Protein AF-A0A5E4I569-F1 (afdb_monomer_lite)

Secondary structure (DSSP, 8-state):
--HHHHHHHHHHHS-HHHHHHHHHHHHHHTT--GGG-S-HHHHHHHHTT-SS---S-HHHHHHHHHHHHTS---HHHHHH-HHHHHHHHHHHHHHHHTT------HHHHHHHHHHHHHHHHHHS----------

Structure (mmCIF, N/CA/C/O backbone):
data_AF-A0A5E4I569-F1
#
_entry.id   AF-A0A5E4I569-F1
#
loop_
_atom_site.group_PDB
_atom_site.id
_atom_site.type_symbol
_atom_site.label_atom_id
_atom_site.label_alt_id
_atom_site.label_comp_id
_atom_site.label_asym_id
_atom_site.label_entity_id
_atom_site.label_seq_id
_atom_site.pdbx_PDB_ins_code
_atom_site.Cartn_x
_atom_site.Cartn_y
_atom_site.Cartn_z
_atom_site.occupancy
_atom_site.B_iso_or_equiv
_atom_site.auth_seq_id
_atom_site.auth_comp_id
_atom_site.auth_asym_id
_atom_site.auth_atom_id
_atom_site.pdbx_PDB_model_num
ATOM 1 N N . MET A 1 1 ? -16.786 -6.502 5.997 1.00 70.75 1 MET A N 1
ATOM 2 C CA . MET A 1 1 ? -16.468 -6.834 7.411 1.00 70.75 1 MET A CA 1
ATOM 3 C C . MET A 1 1 ? -16.941 -5.701 8.316 1.00 70.75 1 MET A C 1
ATOM 5 O O . MET A 1 1 ? -16.837 -4.553 7.898 1.00 70.75 1 MET A O 1
ATOM 9 N N . LYS A 1 2 ? -17.491 -5.982 9.506 1.00 82.56 2 LYS A N 1
ATOM 10 C CA . LYS A 1 2 ? -17.906 -4.921 10.454 1.00 82.56 2 LYS A CA 1
ATOM 11 C C . LYS A 1 2 ? -16.714 -4.467 11.310 1.00 82.56 2 LYS A C 1
ATOM 13 O O . LYS A 1 2 ? -15.825 -5.258 11.591 1.00 82.56 2 LYS A O 1
ATOM 18 N N . GLU A 1 3 ? -16.703 -3.217 11.764 1.00 82.56 3 GLU A N 1
ATOM 19 C CA . GLU A 1 3 ? -15.576 -2.632 12.519 1.00 82.56 3 GLU A CA 1
ATOM 20 C C . GLU A 1 3 ? -15.229 -3.389 13.808 1.00 82.56 3 GLU A C 1
ATOM 22 O O . GLU A 1 3 ? -14.059 -3.644 14.072 1.00 82.56 3 GLU A O 1
ATOM 27 N N . LYS A 1 4 ? -16.236 -3.829 14.571 1.00 84.69 4 LYS A N 1
ATOM 28 C CA . LYS A 1 4 ? -16.017 -4.639 15.779 1.00 84.69 4 LYS A CA 1
ATOM 29 C C . LYS A 1 4 ? -15.322 -5.969 15.468 1.00 84.69 4 LYS A C 1
ATOM 31 O O . LYS A 1 4 ? -14.383 -6.353 16.149 1.00 84.69 4 LYS A O 1
ATOM 36 N N . GLU A 1 5 ? -15.761 -6.645 14.409 1.00 86.62 5 GLU A N 1
ATOM 37 C CA . GLU A 1 5 ? -15.156 -7.899 13.943 1.00 86.62 5 GLU A CA 1
ATOM 38 C C . GLU A 1 5 ? -13.710 -7.677 13.479 1.00 86.62 5 GLU A C 1
ATOM 40 O O . GLU A 1 5 ? -12.838 -8.511 13.720 1.00 86.62 5 GLU A O 1
ATOM 45 N N . TYR A 1 6 ? -13.446 -6.527 12.856 1.00 87.88 6 TYR A N 1
ATOM 46 C CA . TYR A 1 6 ? -12.103 -6.131 12.465 1.00 87.88 6 TYR A CA 1
ATOM 47 C C . TYR A 1 6 ? -11.190 -5.908 13.671 1.00 87.88 6 TYR A C 1
ATOM 49 O O . TYR A 1 6 ? -10.098 -6.471 13.720 1.00 87.88 6 TYR A O 1
ATOM 57 N N . HIS A 1 7 ? -11.655 -5.137 14.653 1.00 84.44 7 HIS A N 1
ATOM 58 C CA . HIS A 1 7 ? -10.928 -4.904 15.894 1.00 84.44 7 HIS A CA 1
ATOM 59 C C . HIS A 1 7 ? -10.611 -6.230 16.598 1.00 84.44 7 HIS A C 1
ATOM 61 O O . HIS A 1 7 ? -9.449 -6.516 16.868 1.00 84.44 7 HIS A O 1
ATOM 67 N N . ASP A 1 8 ? -11.612 -7.098 16.779 1.00 86.81 8 ASP A N 1
ATOM 68 C CA . ASP A 1 8 ? -11.431 -8.408 17.413 1.00 86.81 8 ASP A CA 1
ATOM 69 C C . ASP A 1 8 ? -10.420 -9.285 16.659 1.00 86.81 8 ASP A C 1
ATOM 71 O O . ASP A 1 8 ? -9.623 -9.998 17.275 1.00 86.81 8 ASP A O 1
ATOM 75 N N . LYS A 1 9 ? -10.425 -9.233 15.321 1.00 87.38 9 LYS A N 1
ATOM 76 C CA . LYS A 1 9 ? -9.430 -9.922 14.492 1.00 87.38 9 LYS A CA 1
ATOM 77 C C . LYS A 1 9 ? -8.031 -9.359 14.734 1.00 87.38 9 LYS A C 1
ATOM 79 O O . LYS A 1 9 ? -7.103 -10.135 14.949 1.00 87.38 9 LYS A O 1
ATOM 84 N N . MET A 1 10 ? -7.868 -8.040 14.713 1.00 86.00 10 MET A N 1
ATOM 85 C CA . MET A 1 10 ? -6.561 -7.402 14.865 1.00 86.00 10 MET A CA 1
ATOM 86 C C . MET A 1 10 ? -5.989 -7.558 16.275 1.00 86.00 10 MET A C 1
ATOM 88 O O . MET A 1 10 ? -4.807 -7.864 16.406 1.00 86.00 10 MET A O 1
ATOM 92 N N . SER A 1 11 ? -6.809 -7.469 17.324 1.00 84.56 11 SER A N 1
ATOM 93 C CA . SER A 1 11 ? -6.374 -7.698 18.709 1.00 84.56 11 SER A CA 1
ATOM 94 C C . SER A 1 11 ? -5.850 -9.117 18.954 1.00 84.56 11 SER A C 1
ATOM 96 O O . SER A 1 11 ? -5.057 -9.322 19.867 1.00 84.56 11 SER A O 1
ATOM 98 N N . ARG A 1 12 ? -6.263 -10.108 18.149 1.00 87.44 12 ARG A N 1
ATOM 99 C CA . ARG A 1 12 ? -5.709 -11.476 18.206 1.00 87.44 12 ARG A CA 1
ATOM 100 C C . ARG A 1 12 ? -4.369 -11.611 17.487 1.00 87.44 12 ARG A C 1
ATOM 102 O O . ARG A 1 12 ? -3.599 -12.502 17.825 1.00 87.44 12 ARG A O 1
ATOM 109 N N . LEU A 1 13 ? -4.124 -10.779 16.477 1.00 85.56 13 LEU A N 1
ATOM 110 C CA . LEU A 1 13 ? -2.915 -10.829 15.651 1.00 85.56 13 LEU A CA 1
ATOM 111 C C . LEU A 1 13 ? -1.794 -9.943 16.202 1.00 85.56 13 LEU A C 1
ATOM 113 O O . LEU A 1 13 ? -0.624 -10.214 15.944 1.00 85.56 13 LEU A O 1
ATOM 117 N N . LEU A 1 14 ? -2.143 -8.885 16.935 1.00 84.62 14 LEU A N 1
ATOM 118 C CA . LEU A 1 14 ? -1.197 -7.881 17.402 1.00 84.62 14 LEU A CA 1
ATOM 119 C C . LEU A 1 14 ? -0.864 -8.029 18.896 1.00 84.62 14 LEU A C 1
ATOM 121 O O . LEU A 1 14 ? -1.774 -8.167 19.722 1.00 84.62 14 LEU A O 1
ATOM 125 N N . PRO A 1 15 ? 0.423 -7.899 19.269 1.00 85.88 15 PRO A N 1
ATOM 126 C CA . PRO A 1 15 ? 0.841 -7.648 20.647 1.00 85.88 15 PRO A CA 1
ATOM 127 C C . PRO A 1 15 ? 0.127 -6.434 21.262 1.00 85.88 15 PRO A C 1
ATOM 129 O O . PRO A 1 15 ? -0.244 -5.505 20.544 1.00 85.88 15 PRO A O 1
ATOM 132 N N . LYS A 1 16 ? -0.052 -6.416 22.592 1.00 84.00 16 LYS A N 1
ATOM 133 C CA . LYS A 1 16 ? -0.811 -5.362 23.301 1.00 84.00 16 LYS A CA 1
ATOM 134 C C . LYS A 1 16 ? -0.295 -3.944 23.023 1.00 84.00 16 LYS A C 1
ATOM 136 O O . LYS A 1 16 ? -1.098 -3.057 22.769 1.00 84.00 16 LYS A O 1
ATOM 141 N N . ASP A 1 17 ? 1.020 -3.750 22.999 1.00 81.69 17 ASP A N 1
ATOM 142 C CA . ASP A 1 17 ? 1.677 -2.470 22.691 1.00 81.69 17 ASP A CA 1
ATOM 143 C C . ASP A 1 17 ? 1.350 -1.960 21.275 1.00 81.69 17 ASP A C 1
ATOM 145 O O . ASP A 1 17 ? 1.272 -0.758 21.029 1.00 81.69 17 ASP A O 1
ATOM 149 N N . ARG A 1 18 ? 1.082 -2.873 20.335 1.00 85.62 18 ARG A N 1
ATOM 150 C CA . ARG A 1 18 ? 0.676 -2.536 18.964 1.00 85.62 18 ARG A CA 1
ATOM 151 C C . ARG A 1 18 ? -0.828 -2.315 18.817 1.00 85.62 18 ARG A C 1
ATOM 153 O O . ARG A 1 18 ? -1.236 -1.672 17.852 1.00 85.62 18 ARG A O 1
ATOM 160 N N . GLN A 1 19 ? -1.644 -2.795 19.757 1.00 87.88 19 GLN A N 1
ATOM 161 C CA . GLN A 1 19 ? -3.094 -2.566 19.750 1.00 87.88 19 GLN A CA 1
ATOM 162 C C . GLN A 1 19 ? -3.428 -1.095 20.015 1.00 87.88 19 GLN A C 1
ATOM 164 O O . GLN A 1 19 ? -4.271 -0.537 19.321 1.00 87.88 19 GLN A O 1
ATOM 169 N N . GLU A 1 20 ? -2.726 -0.442 20.944 1.00 89.19 20 GLU A N 1
ATOM 170 C CA . GLU A 1 20 ? -2.904 0.995 21.209 1.00 89.19 20 GLU A CA 1
ATOM 171 C C . GLU A 1 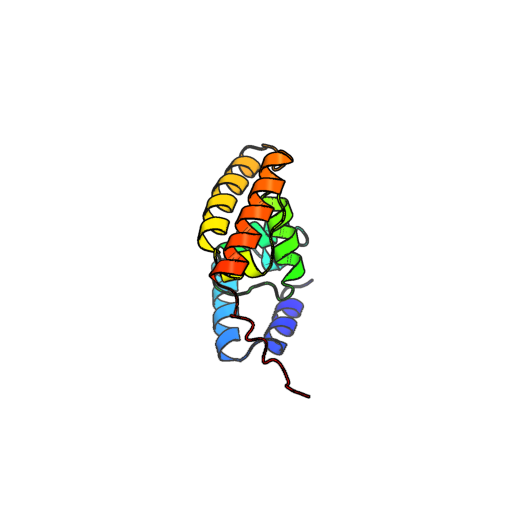20 ? -2.521 1.847 19.993 1.00 89.19 20 GLU A C 1
ATOM 173 O O . GLU A 1 20 ? -3.242 2.771 19.622 1.00 89.19 20 GLU A O 1
ATOM 178 N N . THR A 1 21 ? -1.428 1.484 19.309 1.00 91.06 21 THR A N 1
ATOM 179 C CA . THR A 1 21 ? -1.013 2.162 18.069 1.00 91.06 21 THR A CA 1
ATOM 180 C C . THR A 1 21 ? -2.068 1.999 16.968 1.00 91.06 21 THR A C 1
ATOM 182 O O . THR A 1 21 ? -2.398 2.965 16.285 1.00 91.06 21 THR A O 1
ATOM 185 N N . LEU A 1 22 ? -2.640 0.796 16.819 1.00 91.12 22 LEU A N 1
ATOM 186 C CA . LEU A 1 22 ? -3.725 0.536 15.869 1.00 91.12 22 LEU A CA 1
ATOM 187 C C . LEU A 1 22 ? -4.968 1.376 16.181 1.00 91.12 22 LEU A C 1
ATOM 189 O O . LEU A 1 22 ? -5.516 1.998 15.276 1.00 91.12 22 LEU A O 1
ATOM 193 N N . LEU A 1 23 ? -5.402 1.407 17.442 1.00 90.62 23 LEU A N 1
ATOM 194 C CA . LEU A 1 23 ? -6.562 2.191 17.866 1.00 90.62 23 LEU A CA 1
ATOM 195 C C . LEU A 1 23 ? -6.359 3.683 17.596 1.00 90.62 23 LEU A C 1
ATOM 197 O O . LEU A 1 23 ? -7.223 4.312 16.990 1.00 90.62 23 LEU A O 1
ATOM 201 N N . SER A 1 24 ? -5.188 4.223 17.940 1.00 92.50 24 SER A N 1
ATOM 202 C CA . SER A 1 24 ? -4.848 5.621 17.660 1.00 92.50 24 SER A CA 1
ATOM 203 C C . SER A 1 24 ? -4.858 5.929 16.157 1.00 92.50 24 SER A C 1
ATOM 205 O O . SER A 1 24 ? -5.379 6.961 15.729 1.00 92.50 24 SER A O 1
ATOM 207 N N . ALA A 1 25 ? -4.348 5.012 15.329 1.00 93.38 25 ALA A N 1
ATOM 208 C CA . ALA A 1 25 ? -4.414 5.150 13.880 1.00 93.38 25 ALA A CA 1
ATOM 209 C C . ALA A 1 25 ? -5.860 5.080 13.355 1.00 93.38 25 ALA A C 1
ATOM 211 O O . ALA A 1 25 ? -6.212 5.857 12.474 1.00 93.38 25 ALA A O 1
ATOM 212 N N . MET A 1 26 ? -6.724 4.218 13.904 1.00 92.81 26 MET A N 1
ATOM 213 C CA . MET A 1 26 ? -8.153 4.179 13.549 1.00 92.81 26 MET A CA 1
ATOM 214 C C . MET A 1 26 ? -8.854 5.498 13.904 1.00 92.81 26 MET A C 1
ATOM 216 O O . MET A 1 26 ? -9.554 6.066 13.067 1.00 92.81 26 MET A O 1
ATOM 220 N N . GLU A 1 27 ? -8.615 6.022 15.108 1.00 93.69 27 GLU A N 1
ATOM 221 C CA . GLU A 1 27 ? -9.183 7.291 15.578 1.00 93.69 27 GLU A CA 1
ATOM 222 C C . GLU A 1 27 ? -8.751 8.482 14.714 1.00 93.69 27 GLU A C 1
ATOM 224 O O . GLU A 1 27 ? -9.589 9.312 14.360 1.00 93.69 27 GLU A O 1
ATOM 229 N N . LYS A 1 28 ? -7.478 8.534 14.293 1.00 95.31 28 LYS A N 1
ATOM 230 C CA . LYS A 1 28 ? -6.933 9.578 13.401 1.00 95.31 28 LYS A CA 1
ATOM 231 C C . LYS A 1 28 ? -7.756 9.766 12.121 1.00 95.31 28 LYS A C 1
ATOM 233 O O . LYS A 1 28 ? -7.844 10.882 11.613 1.00 95.31 28 LYS A O 1
ATOM 238 N N . TYR A 1 29 ? -8.321 8.692 11.572 1.00 94.25 29 TYR A N 1
ATOM 239 C CA . TYR A 1 29 ? -9.104 8.740 10.334 1.00 94.25 29 TYR A CA 1
ATOM 240 C C . TYR A 1 29 ? -10.615 8.909 10.569 1.00 94.25 29 TYR A C 1
ATOM 242 O O . TYR A 1 29 ? -11.342 9.166 9.607 1.00 94.25 29 TYR A O 1
ATOM 250 N N . GLY A 1 30 ? -11.088 8.805 11.816 1.00 92.25 30 GLY A N 1
ATOM 251 C CA . GLY A 1 30 ? -12.486 9.009 12.197 1.00 92.25 30 GLY A CA 1
ATOM 252 C C . GLY A 1 30 ? -13.460 8.173 11.361 1.00 92.25 30 GLY A C 1
ATOM 253 O O . GLY A 1 30 ? -13.395 6.944 11.330 1.00 92.25 30 GLY A O 1
ATOM 254 N N . ASP A 1 31 ? -14.357 8.850 10.643 1.00 93.50 31 ASP A N 1
ATOM 255 C CA . ASP A 1 31 ? -15.364 8.201 9.795 1.00 93.50 31 ASP A CA 1
ATOM 256 C C . ASP A 1 31 ? -14.782 7.560 8.523 1.00 93.50 31 ASP A C 1
ATOM 258 O O . ASP A 1 31 ? -15.428 6.714 7.896 1.00 93.50 31 ASP A O 1
ATOM 262 N N . ASN A 1 32 ? -13.554 7.916 8.133 1.00 94.62 32 ASN A N 1
ATOM 263 C CA . ASN A 1 32 ? -12.892 7.338 6.971 1.00 94.62 32 ASN A CA 1
ATOM 264 C C . ASN A 1 32 ? -12.269 5.974 7.302 1.00 94.62 32 ASN A C 1
ATOM 266 O O . ASN A 1 32 ? -11.062 5.835 7.498 1.00 94.62 32 ASN A O 1
ATOM 270 N N . LYS A 1 33 ? -13.107 4.938 7.298 1.00 94.50 33 LYS A N 1
ATOM 271 C CA . LYS A 1 33 ? -12.730 3.551 7.613 1.00 94.50 33 LYS A CA 1
ATOM 272 C C . LYS A 1 33 ? -12.132 2.815 6.414 1.00 94.50 33 LYS A C 1
ATOM 274 O O . LYS A 1 33 ? -12.563 1.716 6.064 1.00 94.50 33 LYS A O 1
ATOM 279 N N . TRP A 1 34 ? -11.144 3.421 5.756 1.00 95.44 34 TRP A N 1
ATOM 280 C CA . TRP A 1 34 ? -10.530 2.902 4.527 1.00 95.44 34 TRP A CA 1
ATOM 281 C C . TRP A 1 34 ? -9.952 1.486 4.679 1.00 95.44 34 TRP A C 1
ATOM 283 O O . TRP A 1 34 ? -9.937 0.728 3.709 1.00 95.44 34 TRP A O 1
ATOM 293 N N . TRP A 1 35 ? -9.535 1.093 5.888 1.00 94.25 35 TRP A N 1
ATOM 294 C CA . TRP A 1 35 ? -9.038 -0.256 6.193 1.00 94.25 35 TRP A CA 1
ATOM 295 C C . TRP A 1 35 ? -10.114 -1.347 6.074 1.00 94.25 35 TRP A C 1
ATOM 297 O O . TRP A 1 35 ? -9.790 -2.530 5.977 1.00 94.25 35 TRP A O 1
ATOM 307 N N . LEU A 1 36 ? -11.395 -0.966 6.059 1.00 93.62 36 LEU A N 1
ATOM 308 C CA . LEU A 1 36 ? -12.529 -1.858 5.803 1.00 93.62 36 LEU A CA 1
ATOM 309 C C . LEU A 1 36 ? -12.941 -1.890 4.324 1.00 93.62 36 LEU A C 1
ATOM 311 O O . LEU A 1 36 ? -13.901 -2.581 3.983 1.00 93.62 36 LEU A O 1
ATOM 315 N N . SER A 1 37 ? -12.268 -1.133 3.454 1.00 93.88 37 SER A N 1
ATOM 316 C CA . SER A 1 37 ? -12.624 -1.063 2.039 1.00 93.88 37 SER A CA 1
ATOM 317 C C . SER A 1 37 ? -12.399 -2.400 1.337 1.00 93.88 37 SER A C 1
ATOM 319 O O . SER A 1 37 ? -11.382 -3.060 1.533 1.00 93.88 37 SER A O 1
ATOM 321 N N . GLU A 1 38 ? -13.316 -2.777 0.449 1.00 92.62 38 GLU A N 1
ATOM 322 C CA . GLU A 1 38 ? -13.099 -3.900 -0.472 1.00 92.62 38 GLU A CA 1
ATOM 323 C C . GLU A 1 38 ? -12.341 -3.468 -1.737 1.00 92.62 38 GLU A C 1
ATOM 325 O O . GLU A 1 38 ? -11.912 -4.310 -2.526 1.00 92.62 38 GLU A O 1
ATOM 330 N N . ASN A 1 39 ? -12.139 -2.159 -1.942 1.00 94.50 39 ASN A N 1
ATOM 331 C CA . ASN A 1 39 ? -11.340 -1.660 -3.050 1.00 94.50 39 ASN A CA 1
ATOM 332 C C . ASN A 1 39 ? -9.851 -1.631 -2.651 1.00 94.50 39 ASN A C 1
ATOM 334 O O . ASN A 1 39 ? -9.448 -0.778 -1.853 1.00 94.50 39 ASN A O 1
ATOM 338 N N . PRO A 1 40 ? -8.998 -2.491 -3.238 1.00 95.19 40 PRO A N 1
ATOM 339 C CA . PRO A 1 40 ? -7.584 -2.543 -2.883 1.00 95.19 40 PRO A CA 1
ATOM 340 C C . PRO A 1 40 ? -6.831 -1.251 -3.245 1.00 95.19 40 PRO A C 1
ATOM 342 O O . PRO A 1 40 ? -5.852 -0.925 -2.583 1.00 95.19 40 PRO A O 1
ATOM 345 N N . VAL A 1 41 ? -7.299 -0.469 -4.228 1.00 95.75 41 VAL A N 1
ATOM 346 C CA . VAL A 1 41 ? -6.708 0.843 -4.556 1.00 95.75 41 VAL A CA 1
ATOM 347 C C . VAL A 1 41 ? -6.924 1.836 -3.414 1.00 95.75 41 VAL A C 1
ATOM 349 O O . VAL A 1 41 ? -6.004 2.571 -3.069 1.00 95.75 41 VAL A O 1
ATOM 352 N N . ILE A 1 42 ? -8.106 1.823 -2.782 1.00 95.75 42 ILE A N 1
ATOM 353 C CA . ILE A 1 42 ? -8.379 2.650 -1.596 1.00 95.75 42 ILE A CA 1
ATOM 354 C C . ILE A 1 42 ? -7.465 2.218 -0.448 1.00 95.75 42 ILE A C 1
ATOM 356 O O . ILE A 1 42 ? -6.834 3.071 0.167 1.00 95.75 42 ILE A O 1
ATOM 360 N N . ILE A 1 43 ? -7.332 0.910 -0.200 1.00 96.44 43 ILE A N 1
ATOM 361 C CA . ILE A 1 43 ? -6.413 0.402 0.830 1.00 96.44 43 ILE A CA 1
ATOM 362 C C . ILE A 1 43 ? -4.990 0.909 0.580 1.00 96.44 43 ILE A C 1
ATOM 364 O O . ILE A 1 43 ? -4.399 1.511 1.469 1.00 96.44 43 ILE A O 1
ATOM 368 N N . ALA A 1 44 ? -4.444 0.702 -0.620 1.00 95.94 44 ALA A N 1
ATOM 369 C CA . ALA A 1 44 ? -3.073 1.091 -0.942 1.00 95.94 44 ALA A CA 1
ATOM 370 C C . ALA A 1 44 ? -2.847 2.605 -0.854 1.00 95.94 44 ALA A C 1
ATOM 372 O O . ALA A 1 44 ? -1.819 3.036 -0.330 1.00 95.94 44 ALA A O 1
ATOM 373 N N . ARG A 1 45 ? -3.827 3.405 -1.298 1.00 95.50 45 ARG A N 1
ATOM 374 C CA . ARG A 1 45 ? -3.801 4.871 -1.217 1.00 95.50 45 ARG A CA 1
ATOM 375 C C . ARG A 1 45 ? -3.568 5.373 0.206 1.00 95.50 45 ARG A C 1
ATOM 377 O O . ARG A 1 45 ? -2.899 6.384 0.365 1.00 95.50 45 ARG A O 1
ATOM 384 N N . TYR A 1 46 ? -4.129 4.713 1.215 1.00 96.31 46 TYR A N 1
ATOM 385 C CA . TYR A 1 46 ? -3.986 5.143 2.606 1.00 96.31 46 TYR A CA 1
ATOM 386 C C . TYR A 1 46 ? -2.884 4.385 3.348 1.00 96.31 46 TYR A C 1
ATOM 388 O O . TYR A 1 46 ? -2.059 5.015 4.006 1.00 96.31 46 TYR A O 1
ATOM 396 N N . GLN A 1 47 ? -2.813 3.059 3.200 1.00 95.19 47 GLN A N 1
ATOM 397 C CA . GLN A 1 47 ? -1.857 2.214 3.917 1.00 95.19 47 GLN A CA 1
ATOM 398 C C . GLN A 1 47 ? -0.402 2.596 3.646 1.00 95.19 47 GLN A C 1
ATOM 400 O O . GLN A 1 47 ? 0.421 2.491 4.547 1.00 95.19 47 GLN A O 1
ATOM 405 N N . LEU A 1 48 ? -0.070 3.053 2.435 1.00 95.44 48 LEU A N 1
ATOM 406 C CA . LEU A 1 48 ? 1.301 3.437 2.090 1.00 95.44 48 LEU A CA 1
ATOM 407 C C . LEU A 1 48 ? 1.800 4.664 2.881 1.00 95.44 48 LEU A C 1
ATOM 409 O O . LEU A 1 48 ? 3.000 4.810 3.123 1.00 95.44 48 LEU A O 1
ATOM 413 N N . PHE A 1 49 ? 0.884 5.534 3.312 1.00 95.38 49 PHE A N 1
ATOM 414 C CA . PHE A 1 49 ? 1.181 6.745 4.087 1.00 95.38 49 PHE A CA 1
ATOM 415 C C . PHE A 1 49 ? 0.873 6.588 5.581 1.00 95.38 49 PHE A C 1
ATOM 417 O O . PHE A 1 49 ? 1.089 7.520 6.355 1.00 95.38 49 PHE A O 1
ATOM 424 N N . GLU A 1 50 ? 0.378 5.422 5.994 1.00 94.94 50 GLU A N 1
ATOM 425 C CA . GLU A 1 50 ? 0.150 5.079 7.392 1.00 94.94 50 GLU A CA 1
ATOM 426 C C . GLU A 1 50 ? 1.266 4.148 7.873 1.00 94.94 50 GLU A C 1
ATOM 428 O O . GLU A 1 50 ? 1.514 3.091 7.296 1.00 94.94 50 GLU A O 1
ATOM 433 N N . ASN A 1 51 ? 1.957 4.552 8.939 1.00 89.94 51 ASN A N 1
ATOM 434 C CA . ASN A 1 51 ? 3.071 3.780 9.494 1.00 89.94 51 ASN A CA 1
ATOM 435 C C . ASN A 1 51 ? 2.578 2.522 10.216 1.00 89.94 51 ASN A C 1
ATOM 437 O O . ASN A 1 51 ? 3.313 1.547 10.369 1.00 89.94 51 ASN A O 1
ATOM 441 N N . THR A 1 52 ? 1.327 2.543 10.663 1.00 90.38 52 THR A N 1
ATOM 442 C CA . THR A 1 52 ? 0.673 1.408 11.295 1.00 90.38 52 THR A CA 1
ATOM 443 C C . THR A 1 52 ? 0.119 0.474 10.229 1.00 90.38 52 THR A C 1
ATOM 445 O O . THR A 1 52 ? -0.613 0.889 9.332 1.00 90.38 52 THR A O 1
ATOM 448 N N . CYS A 1 53 ? 0.431 -0.819 10.313 1.00 88.50 53 CYS A N 1
ATOM 449 C CA . CYS A 1 53 ? -0.204 -1.801 9.441 1.00 88.50 53 CYS A CA 1
ATOM 450 C C . CYS A 1 53 ? -1.671 -1.967 9.860 1.00 88.50 53 CYS A C 1
ATOM 452 O O . CYS A 1 53 ? -1.987 -2.641 10.840 1.00 88.50 53 CYS A O 1
ATOM 454 N N . MET A 1 54 ? -2.557 -1.311 9.117 1.00 91.31 54 MET A N 1
ATOM 455 C CA . MET A 1 54 ? -3.993 -1.246 9.358 1.00 91.31 54 MET A CA 1
ATOM 456 C C . MET A 1 54 ? -4.747 -2.276 8.529 1.00 91.31 54 MET A C 1
ATOM 458 O O . MET A 1 54 ? -5.969 -2.239 8.537 1.00 91.31 54 MET A O 1
ATOM 462 N N . VAL A 1 55 ? -4.072 -3.160 7.791 1.00 89.81 55 VAL A N 1
ATOM 463 C CA . VAL A 1 55 ? -4.686 -4.260 7.038 1.00 89.81 55 VAL A CA 1
ATOM 464 C C . VAL A 1 55 ? -3.811 -5.507 7.200 1.00 89.81 55 VAL A C 1
ATOM 466 O O . VAL A 1 55 ? -2.660 -5.492 6.776 1.00 89.81 55 VAL A O 1
ATOM 469 N N . PRO A 1 56 ? -4.325 -6.613 7.772 1.00 82.50 56 PRO A N 1
ATOM 470 C CA . PRO A 1 56 ? -3.500 -7.779 8.104 1.00 82.50 56 PRO A CA 1
ATOM 471 C C . PRO A 1 56 ? -3.056 -8.579 6.873 1.00 82.50 56 PRO A C 1
ATOM 473 O O . PRO A 1 56 ? -2.119 -9.367 6.945 1.00 82.50 56 PRO A O 1
ATOM 476 N N . ASP A 1 57 ? -3.755 -8.415 5.750 1.00 88.25 57 ASP A N 1
ATOM 477 C CA . ASP A 1 57 ? -3.467 -9.118 4.507 1.00 88.25 57 ASP A CA 1
ATOM 478 C C . ASP A 1 57 ? -2.557 -8.267 3.612 1.00 88.25 57 ASP A C 1
ATOM 480 O O . ASP A 1 57 ? -3.014 -7.372 2.893 1.00 88.25 57 ASP A O 1
ATOM 484 N N . ILE A 1 58 ? -1.258 -8.575 3.639 1.00 88.31 58 ILE A N 1
ATOM 485 C CA . ILE A 1 58 ? -0.252 -7.918 2.795 1.00 88.31 58 ILE A CA 1
ATOM 486 C C . ILE A 1 58 ? -0.521 -8.116 1.296 1.00 88.31 58 ILE A C 1
ATOM 488 O O . ILE A 1 58 ? -0.172 -7.254 0.489 1.00 88.31 58 ILE A O 1
ATOM 492 N N . GLY A 1 59 ? -1.190 -9.207 0.909 1.00 91.50 59 GLY A N 1
ATOM 493 C CA . GLY A 1 59 ? -1.574 -9.464 -0.475 1.00 91.50 59 GLY A CA 1
ATOM 494 C C . GLY A 1 59 ? -2.556 -8.414 -0.987 1.00 91.50 59 GLY A C 1
ATOM 495 O O . GLY A 1 59 ? -2.382 -7.899 -2.092 1.00 91.50 59 GLY A O 1
ATOM 496 N N . LYS A 1 60 ? -3.531 -8.005 -0.161 1.00 91.75 60 LYS A N 1
ATOM 497 C CA . LYS A 1 60 ? -4.451 -6.903 -0.502 1.00 91.75 60 LYS A CA 1
ATOM 498 C C . LYS A 1 60 ? -3.714 -5.583 -0.713 1.00 91.75 60 LYS A C 1
ATOM 500 O O . LYS A 1 60 ? -4.038 -4.861 -1.655 1.00 91.75 60 LYS A O 1
ATOM 505 N N . ILE A 1 61 ? -2.721 -5.289 0.128 1.00 94.38 61 ILE A N 1
ATOM 506 C CA . ILE A 1 61 ? -1.902 -4.074 0.012 1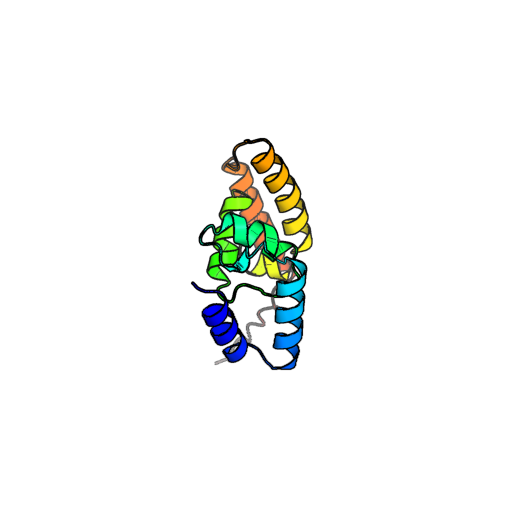.00 94.38 61 ILE A CA 1
ATOM 507 C C . ILE A 1 61 ? -1.115 -4.100 -1.304 1.00 94.38 61 ILE A C 1
ATOM 509 O O . ILE A 1 61 ? -1.194 -3.152 -2.082 1.00 94.38 61 ILE A O 1
ATOM 513 N N . LEU A 1 62 ? -0.420 -5.202 -1.601 1.00 95.69 62 LEU A N 1
ATOM 514 C CA . LEU A 1 62 ? 0.368 -5.340 -2.828 1.00 95.69 62 LEU A CA 1
ATOM 515 C C . LEU A 1 62 ? -0.478 -5.272 -4.097 1.00 95.69 62 LEU A C 1
ATOM 517 O O . LEU A 1 62 ? -0.124 -4.550 -5.026 1.00 95.69 62 LEU A O 1
ATOM 521 N N . VAL A 1 63 ? -1.610 -5.978 -4.140 1.00 96.25 63 VAL A N 1
ATOM 522 C CA . VAL A 1 63 ? -2.545 -5.900 -5.273 1.00 96.25 63 VAL A CA 1
ATOM 523 C C . VAL A 1 63 ? -3.051 -4.469 -5.448 1.00 96.25 63 VAL A C 1
ATOM 525 O O . VAL A 1 63 ? -3.169 -3.983 -6.573 1.00 96.25 63 VAL A O 1
ATOM 528 N N . GLY A 1 64 ? -3.334 -3.778 -4.344 1.00 97.12 64 GLY A N 1
ATOM 529 C CA . GLY A 1 64 ? -3.727 -2.377 -4.353 1.00 97.12 64 GLY A CA 1
ATOM 530 C C . GLY A 1 64 ? -2.660 -1.463 -4.936 1.00 97.12 64 GLY A C 1
ATOM 531 O O . GLY A 1 64 ? -2.975 -0.648 -5.799 1.00 97.12 64 GLY A O 1
ATOM 532 N N . LEU A 1 65 ? -1.404 -1.635 -4.522 1.00 97.50 65 LEU A N 1
ATOM 533 C CA . LEU A 1 65 ? -0.272 -0.860 -5.028 1.00 97.50 65 LEU A CA 1
ATOM 534 C C . LEU A 1 65 ? -0.031 -1.120 -6.513 1.00 97.50 65 LEU A C 1
ATOM 536 O O . LEU A 1 65 ? 0.146 -0.171 -7.265 1.00 97.50 65 LEU A O 1
ATOM 540 N N . GLN A 1 66 ? -0.101 -2.373 -6.964 1.00 97.94 66 GLN A N 1
ATOM 541 C CA . GLN A 1 66 ? 0.054 -2.698 -8.385 1.00 97.94 66 GLN A CA 1
ATOM 542 C C . GLN A 1 66 ? -1.010 -2.023 -9.253 1.00 97.94 66 GLN A C 1
ATOM 544 O O . GLN A 1 66 ? -0.706 -1.513 -10.331 1.00 97.94 66 GLN A O 1
ATOM 549 N N . LYS A 1 67 ? -2.256 -1.985 -8.766 1.00 97.56 67 LYS A N 1
ATOM 550 C CA . LYS A 1 67 ? -3.354 -1.283 -9.440 1.00 97.56 67 LYS A CA 1
ATOM 551 C C . LYS A 1 67 ? -3.191 0.234 -9.385 1.00 97.56 67 LYS A C 1
ATOM 553 O O . LYS A 1 67 ? -3.408 0.887 -10.396 1.00 97.56 67 LYS A O 1
ATOM 558 N N . LEU A 1 68 ? -2.811 0.784 -8.230 1.00 97.81 68 LEU A N 1
ATOM 559 C CA . LEU A 1 68 ? -2.624 2.224 -8.045 1.00 97.81 68 LEU A CA 1
ATOM 560 C C . LEU A 1 68 ? -1.481 2.753 -8.920 1.00 97.81 68 LEU A C 1
ATOM 562 O O . LEU A 1 68 ? -1.641 3.759 -9.596 1.00 97.81 68 LEU A O 1
ATOM 566 N N . LEU A 1 69 ? -0.342 2.061 -8.927 1.00 97.69 69 LEU A N 1
ATOM 567 C CA . LEU A 1 69 ? 0.856 2.471 -9.664 1.00 97.69 69 LEU A CA 1
ATOM 568 C C . LEU A 1 69 ? 0.844 2.007 -11.129 1.00 97.69 69 LEU A C 1
ATOM 570 O O . LEU A 1 69 ? 1.724 2.377 -11.906 1.00 97.69 69 LEU A O 1
ATOM 574 N N . GLY A 1 70 ? -0.119 1.161 -11.503 1.00 97.00 70 GLY A N 1
ATOM 575 C CA . GLY A 1 70 ? -0.252 0.623 -12.853 1.00 97.00 70 GLY A CA 1
ATOM 576 C C . GLY A 1 70 ? 0.943 -0.219 -13.298 1.00 97.00 70 GLY A C 1
ATOM 577 O O . GLY A 1 70 ? 1.244 -0.253 -14.488 1.00 97.00 70 GLY A O 1
ATOM 578 N N . ARG A 1 71 ? 1.660 -0.870 -12.376 1.00 97.25 71 ARG A N 1
ATOM 579 C CA . ARG A 1 71 ? 2.877 -1.657 -12.646 1.00 97.25 71 ARG A CA 1
ATOM 580 C C . ARG A 1 71 ? 3.050 -2.797 -11.637 1.00 97.25 71 ARG A C 1
ATOM 582 O O . ARG A 1 71 ? 2.441 -2.746 -10.573 1.00 97.25 71 ARG A O 1
ATOM 589 N N . PRO A 1 72 ? 3.913 -3.790 -11.909 1.00 97.12 72 PRO A N 1
ATOM 590 C CA . PRO A 1 72 ? 4.323 -4.747 -10.886 1.00 97.12 72 PRO A CA 1
ATOM 591 C C . PRO A 1 72 ? 4.963 -4.046 -9.676 1.00 97.12 72 PRO A C 1
ATOM 593 O O . PRO A 1 72 ? 5.704 -3.072 -9.835 1.00 97.12 72 PRO A O 1
ATOM 596 N N . VAL A 1 73 ? 4.663 -4.556 -8.482 1.00 97.31 73 VAL A N 1
ATOM 597 C CA . VAL A 1 73 ? 5.205 -4.133 -7.182 1.00 97.31 73 VAL A CA 1
ATOM 598 C C . VAL A 1 73 ? 5.410 -5.400 -6.365 1.00 97.31 73 VAL A C 1
ATOM 600 O O . VAL A 1 73 ? 4.500 -6.232 -6.277 1.00 97.31 73 VAL A O 1
ATOM 603 N N . TYR A 1 74 ? 6.585 -5.540 -5.772 1.00 95.88 74 TYR A N 1
ATOM 604 C CA . TYR A 1 74 ? 7.008 -6.725 -5.040 1.00 95.88 74 TYR A CA 1
ATOM 605 C C . TYR A 1 74 ? 7.205 -6.416 -3.554 1.00 95.88 74 TYR A C 1
ATOM 607 O O . TYR A 1 74 ? 7.361 -5.268 -3.146 1.00 95.88 74 TYR A O 1
ATOM 615 N N . HIS A 1 75 ? 7.234 -7.461 -2.723 1.00 93.94 75 HIS A N 1
ATOM 616 C CA . HIS A 1 75 ? 7.419 -7.315 -1.274 1.00 93.94 75 HIS A CA 1
ATOM 617 C C . HIS A 1 75 ? 8.688 -6.538 -0.895 1.00 93.94 75 HIS A C 1
ATOM 619 O O . HIS A 1 75 ? 8.674 -5.778 0.067 1.00 93.94 75 HIS A O 1
ATOM 625 N N . HIS A 1 76 ? 9.777 -6.717 -1.641 1.00 94.44 76 HIS A N 1
ATOM 626 C CA . HIS A 1 76 ? 11.041 -6.048 -1.346 1.00 94.44 76 HIS A CA 1
ATOM 627 C C . HIS A 1 76 ? 11.038 -4.565 -1.739 1.00 94.44 76 HIS A C 1
ATOM 629 O O . HIS A 1 76 ? 11.778 -3.800 -1.133 1.00 94.44 76 HIS A O 1
ATOM 635 N N . ASP A 1 77 ? 10.169 -4.132 -2.660 1.00 95.31 77 ASP A N 1
ATOM 636 C CA . ASP A 1 77 ? 9.985 -2.702 -2.940 1.00 95.31 77 ASP A CA 1
ATOM 637 C C . ASP A 1 77 ? 9.459 -1.986 -1.685 1.00 95.31 77 ASP A C 1
ATOM 639 O O . ASP A 1 77 ? 9.939 -0.919 -1.322 1.00 95.31 77 ASP A O 1
ATOM 643 N N . LEU A 1 78 ? 8.523 -2.615 -0.961 1.00 92.56 78 LEU A N 1
ATOM 644 C CA . LEU A 1 78 ? 8.022 -2.102 0.320 1.00 92.56 78 LEU A CA 1
ATOM 645 C C . LEU A 1 78 ? 9.083 -2.113 1.425 1.00 92.56 78 LEU A C 1
ATOM 647 O O . LEU A 1 78 ? 9.034 -1.273 2.318 1.00 92.56 78 LEU A O 1
ATOM 651 N N . ALA A 1 79 ? 10.009 -3.073 1.388 1.00 91.50 79 ALA A N 1
ATOM 652 C CA . ALA A 1 79 ? 11.052 -3.207 2.400 1.00 91.50 79 ALA A CA 1
ATOM 653 C C . ALA A 1 79 ? 12.207 -2.216 2.194 1.00 91.50 79 ALA A C 1
ATOM 655 O O . ALA A 1 79 ? 12.767 -1.730 3.174 1.00 91.50 79 ALA A O 1
ATOM 656 N N . PHE A 1 80 ? 12.567 -1.934 0.939 1.00 94.69 80 PHE A N 1
ATOM 657 C CA . PHE A 1 80 ? 13.794 -1.209 0.604 1.00 94.69 80 PHE A CA 1
ATOM 658 C C . PHE A 1 80 ? 13.566 0.161 -0.048 1.00 94.69 80 PHE A C 1
ATOM 660 O O . PHE A 1 80 ? 14.484 0.974 -0.029 1.00 94.69 80 PHE A O 1
ATOM 667 N N . ASP A 1 81 ? 12.378 0.448 -0.593 1.00 95.38 81 ASP A N 1
ATOM 668 C CA . ASP A 1 81 ? 12.087 1.719 -1.276 1.00 95.38 81 ASP A CA 1
ATOM 669 C C . ASP A 1 81 ? 10.655 2.226 -1.017 1.00 95.38 81 ASP A C 1
ATOM 671 O O . ASP A 1 81 ? 9.900 2.598 -1.920 1.00 95.38 81 ASP A O 1
ATOM 675 N N . VAL A 1 82 ? 10.247 2.252 0.256 1.00 94.00 82 VAL A N 1
ATOM 676 C CA . VAL A 1 82 ? 8.917 2.761 0.634 1.00 94.00 82 VAL A CA 1
ATOM 677 C C . VAL A 1 82 ? 8.723 4.236 0.258 1.00 94.00 82 VAL A C 1
ATOM 679 O O . VAL A 1 82 ? 7.619 4.630 -0.115 1.00 94.00 82 VAL A O 1
ATOM 682 N N . GLU A 1 83 ? 9.781 5.050 0.306 1.00 95.56 83 GLU A N 1
ATOM 683 C CA . GLU A 1 83 ? 9.709 6.467 -0.070 1.00 95.56 83 GLU A CA 1
ATOM 684 C C . GLU A 1 83 ? 9.553 6.649 -1.584 1.00 95.56 83 GLU A C 1
ATOM 686 O O . GLU A 1 83 ? 8.695 7.424 -2.011 1.00 95.56 83 GLU A O 1
ATOM 691 N N . GLY A 1 84 ? 10.276 5.886 -2.413 1.00 96.38 84 GLY A N 1
ATOM 692 C CA . GLY A 1 84 ? 10.059 5.888 -3.861 1.00 96.38 84 GLY A CA 1
ATOM 693 C C . GLY A 1 84 ? 8.634 5.472 -4.226 1.00 96.38 84 GLY A C 1
ATOM 694 O O . GLY A 1 84 ? 7.980 6.125 -5.044 1.00 96.38 84 GLY A O 1
ATOM 695 N N . LEU A 1 85 ? 8.089 4.457 -3.543 1.00 97.06 85 LEU A N 1
ATOM 696 C CA . LEU A 1 85 ? 6.683 4.070 -3.694 1.00 97.06 85 LEU A CA 1
ATOM 697 C C . LEU A 1 85 ? 5.721 5.200 -3.301 1.00 97.06 85 LEU A C 1
ATOM 699 O O . LEU A 1 85 ? 4.724 5.410 -3.996 1.00 97.06 85 LEU A O 1
ATOM 703 N N . ARG A 1 86 ? 5.995 5.935 -2.214 1.00 97.69 86 ARG A N 1
ATOM 704 C CA . ARG A 1 86 ? 5.178 7.081 -1.773 1.00 97.69 86 ARG A CA 1
ATOM 705 C C . ARG A 1 86 ? 5.152 8.188 -2.820 1.00 97.69 86 ARG A C 1
ATOM 707 O O . ARG A 1 86 ? 4.074 8.712 -3.101 1.00 97.69 86 ARG A O 1
ATOM 714 N N . GLU A 1 87 ? 6.289 8.519 -3.424 1.00 97.56 87 GLU A N 1
ATOM 715 C CA . GLU A 1 87 ? 6.349 9.535 -4.481 1.00 97.56 87 GLU A CA 1
AT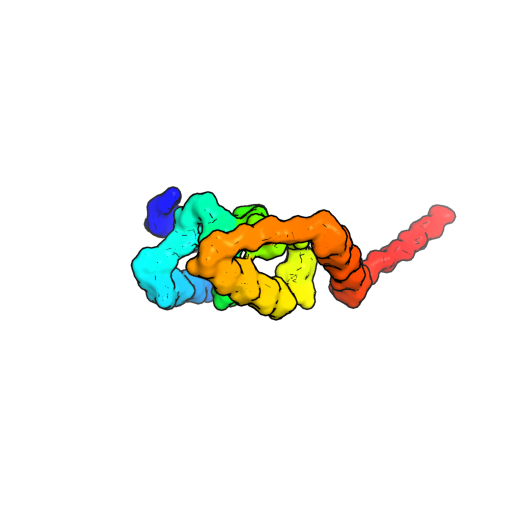OM 716 C C . GLU A 1 87 ? 5.581 9.111 -5.737 1.00 97.56 87 GLU A C 1
ATOM 718 O O . GLU A 1 87 ? 4.775 9.881 -6.265 1.00 97.56 87 GLU A O 1
ATOM 723 N N . GLU A 1 88 ? 5.737 7.860 -6.179 1.00 97.00 88 GLU A N 1
ATOM 724 C CA . GLU A 1 88 ? 4.949 7.335 -7.299 1.00 97.00 88 GLU A CA 1
ATOM 725 C C . GLU A 1 88 ? 3.442 7.349 -6.991 1.00 97.00 88 GLU A C 1
ATOM 727 O O . GLU A 1 88 ? 2.629 7.734 -7.838 1.00 97.00 88 GLU A O 1
ATOM 732 N N . ALA A 1 89 ? 3.059 6.989 -5.763 1.00 97.50 89 ALA A N 1
ATOM 733 C CA . ALA A 1 89 ? 1.666 6.980 -5.340 1.00 97.50 89 ALA A CA 1
ATOM 734 C C . ALA A 1 89 ? 1.055 8.383 -5.297 1.00 97.50 89 ALA A C 1
ATOM 736 O O . ALA A 1 89 ? -0.095 8.535 -5.699 1.00 97.50 89 ALA A O 1
ATOM 737 N N . LYS A 1 90 ? 1.797 9.418 -4.874 1.00 97.94 90 LYS A N 1
ATOM 738 C CA . LYS A 1 90 ? 1.318 10.814 -4.919 1.00 97.94 90 LYS A CA 1
ATOM 739 C C . LYS A 1 90 ? 0.918 11.214 -6.340 1.00 97.94 90 LYS A C 1
ATOM 741 O O . LYS A 1 90 ? -0.167 11.755 -6.542 1.00 97.94 90 LYS A O 1
ATOM 746 N N . VAL A 1 91 ? 1.755 10.887 -7.328 1.00 96.69 91 VAL A N 1
ATOM 747 C CA . VAL A 1 91 ? 1.471 11.163 -8.746 1.00 96.69 91 VAL A CA 1
ATOM 748 C C . VAL A 1 91 ? 0.260 10.366 -9.233 1.00 96.69 91 VAL A C 1
ATOM 750 O O . VAL A 1 91 ? -0.610 10.916 -9.907 1.00 96.69 91 VAL A O 1
ATOM 753 N N . ALA A 1 92 ? 0.175 9.081 -8.886 1.00 97.06 92 ALA A N 1
ATOM 754 C CA . ALA A 1 92 ? -0.952 8.232 -9.265 1.00 97.06 92 ALA A CA 1
ATOM 755 C C . ALA A 1 92 ? -2.283 8.702 -8.653 1.00 97.06 92 ALA A C 1
ATOM 757 O O . ALA A 1 92 ? -3.302 8.729 -9.339 1.00 97.06 92 ALA A O 1
ATOM 758 N N . ILE A 1 93 ? -2.279 9.111 -7.382 1.00 96.81 93 ILE A N 1
ATOM 759 C CA . ILE A 1 93 ? -3.456 9.659 -6.697 1.00 96.81 93 ILE A CA 1
ATOM 760 C C . ILE A 1 93 ? -3.916 10.941 -7.390 1.00 96.81 93 ILE A C 1
ATOM 762 O O . ILE A 1 93 ? -5.100 11.059 -7.687 1.00 96.81 93 ILE A O 1
ATOM 766 N N . TRP A 1 94 ? -2.991 11.850 -7.710 1.00 97.00 94 TRP A N 1
ATOM 767 C CA . TRP A 1 94 ? -3.317 13.091 -8.415 1.00 97.00 94 TRP A CA 1
ATOM 768 C C . TRP A 1 94 ? -3.981 12.829 -9.776 1.00 97.00 94 TRP A C 1
ATOM 770 O O . TRP A 1 94 ? -5.023 13.406 -10.077 1.00 97.00 94 TRP A O 1
ATOM 780 N N . LYS A 1 95 ? -3.443 11.883 -10.559 1.00 96.00 95 LYS A N 1
ATOM 781 C CA . LYS A 1 95 ? -4.052 11.432 -11.821 1.00 96.00 95 LYS A CA 1
ATOM 782 C C . LYS A 1 95 ? -5.461 10.880 -11.622 1.00 96.00 95 LYS A C 1
ATOM 784 O O . LYS A 1 95 ? -6.383 11.272 -12.331 1.00 96.00 95 LYS A O 1
ATOM 789 N N . LEU A 1 96 ? -5.635 9.990 -10.645 1.00 94.19 96 LEU A N 1
ATOM 790 C CA . LEU A 1 96 ? -6.925 9.367 -10.355 1.00 94.19 96 LEU A CA 1
ATOM 791 C C . LEU A 1 96 ? -7.983 10.406 -9.952 1.00 94.19 96 LEU A C 1
ATOM 793 O O . LEU A 1 96 ? -9.128 10.313 -10.384 1.00 94.19 96 LEU A O 1
ATOM 797 N N . GLU A 1 97 ? -7.603 11.402 -9.149 1.00 93.81 97 GLU A N 1
ATOM 798 C CA . GLU A 1 97 ? -8.476 12.515 -8.755 1.00 93.81 97 GLU A CA 1
ATOM 799 C C . GLU A 1 97 ? -8.826 13.432 -9.932 1.00 93.81 97 GLU A C 1
ATOM 801 O O . GLU A 1 97 ? -9.942 13.943 -9.997 1.00 93.81 97 GLU A O 1
ATOM 806 N N . GLY A 1 98 ? -7.911 13.578 -10.893 1.00 95.19 98 GLY A N 1
ATOM 807 C CA . GLY A 1 98 ? -8.157 14.236 -12.177 1.00 95.19 98 GLY A CA 1
ATOM 808 C C . GLY A 1 98 ? -8.988 13.412 -13.170 1.00 95.19 98 GLY A C 1
ATOM 809 O O . GLY A 1 98 ? -9.288 13.901 -14.257 1.00 95.19 98 GLY A O 1
ATOM 810 N N . GLY A 1 99 ? -9.370 12.174 -12.828 1.00 94.50 99 GLY A N 1
ATOM 811 C CA . GLY A 1 99 ? -10.091 11.265 -13.724 1.00 94.50 99 GLY A CA 1
ATOM 812 C C . GLY A 1 99 ? -9.222 10.655 -14.830 1.00 94.50 99 GLY A C 1
ATOM 813 O O . GLY A 1 99 ? -9.751 10.117 -15.804 1.00 94.50 99 GLY A O 1
ATOM 814 N N . GLU A 1 100 ? -7.898 10.732 -14.701 1.00 95.06 100 GLU A N 1
ATOM 815 C CA . GLU A 1 100 ? -6.955 10.144 -15.646 1.00 95.06 100 GLU A CA 1
ATOM 816 C C . GLU A 1 100 ? -6.785 8.631 -15.434 1.00 95.06 100 GLU A C 1
ATOM 818 O O . GLU A 1 100 ? -6.994 8.082 -14.349 1.00 95.06 100 GLU A O 1
ATOM 823 N N . SER A 1 101 ? -6.356 7.941 -16.494 1.00 92.31 101 SER A N 1
ATOM 824 C CA . SER A 1 101 ? -6.040 6.512 -16.439 1.00 92.31 101 SER A CA 1
ATOM 825 C C . SER A 1 101 ? -4.751 6.243 -15.657 1.00 92.31 101 SER A C 1
ATOM 827 O O . SER A 1 101 ? -3.745 6.937 -15.821 1.00 92.31 101 SER A O 1
ATOM 829 N N . LEU A 1 102 ? -4.765 5.169 -14.866 1.00 93.38 102 LEU A N 1
ATOM 830 C CA . LEU A 1 102 ? -3.592 4.637 -14.165 1.00 93.38 102 LEU A CA 1
ATOM 831 C C . LEU A 1 102 ? -2.785 3.642 -15.011 1.00 93.38 102 LEU A C 1
ATOM 833 O O . LEU A 1 102 ? -1.755 3.150 -14.556 1.00 93.38 102 LEU A O 1
ATOM 837 N N . GLU A 1 103 ? -3.227 3.317 -16.229 1.00 93.38 103 GLU A N 1
ATOM 838 C CA . GLU A 1 103 ? -2.475 2.404 -17.090 1.00 93.38 103 GLU A CA 1
ATOM 839 C C . GLU A 1 103 ? -1.120 2.991 -17.480 1.00 93.38 103 GLU A C 1
ATOM 841 O O . GLU A 1 103 ? -1.007 4.137 -17.921 1.00 93.38 103 GLU A O 1
ATOM 846 N N . THR A 1 104 ? -0.083 2.163 -17.365 1.00 94.50 104 THR A N 1
ATOM 847 C CA . THR A 1 104 ? 1.272 2.533 -17.767 1.00 94.50 104 THR A CA 1
ATOM 848 C C . THR A 1 104 ? 1.733 1.720 -18.980 1.00 94.50 104 THR A C 1
ATOM 850 O O . THR A 1 104 ? 1.341 0.555 -19.143 1.00 94.50 104 THR A O 1
ATOM 853 N N . PRO A 1 105 ? 2.582 2.294 -19.855 1.00 96.00 105 PRO A N 1
ATOM 854 C CA . PRO A 1 105 ? 3.115 1.580 -21.010 1.00 96.00 105 PRO A CA 1
ATOM 855 C C . PRO A 1 105 ? 3.934 0.344 -20.616 1.00 96.00 105 PRO A C 1
ATOM 857 O O . PRO A 1 105 ? 4.625 0.339 -19.597 1.00 96.00 105 PRO A O 1
ATOM 860 N N . PHE A 1 106 ? 3.954 -0.678 -21.475 1.00 95.88 106 PHE A N 1
ATOM 861 C CA . PHE A 1 106 ? 4.718 -1.911 -21.236 1.00 95.88 106 PHE A CA 1
ATOM 862 C C . PHE A 1 106 ? 6.204 -1.655 -20.930 1.00 95.88 106 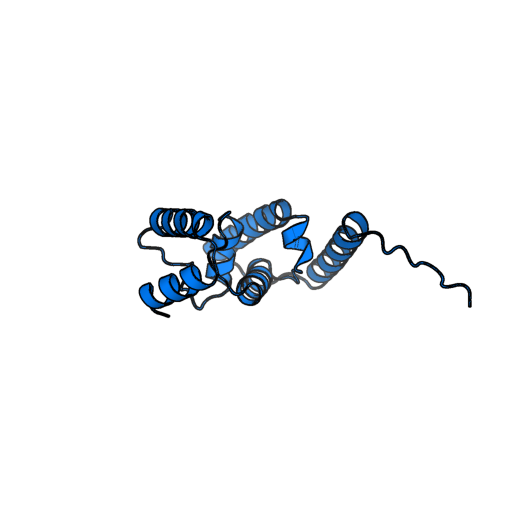PHE A C 1
ATOM 864 O O . PHE A 1 106 ? 6.741 -2.217 -19.979 1.00 95.88 106 PHE A O 1
ATOM 871 N N . ASN A 1 107 ? 6.853 -0.748 -21.667 1.00 97.00 107 ASN A N 1
ATOM 872 C CA . ASN A 1 107 ? 8.266 -0.417 -21.446 1.00 97.00 107 ASN A CA 1
ATOM 873 C C . ASN A 1 107 ? 8.519 0.186 -20.056 1.00 97.00 107 ASN A C 1
ATOM 875 O O . ASN A 1 107 ? 9.566 -0.057 -19.460 1.00 97.00 107 ASN A O 1
ATOM 879 N N . TYR A 1 108 ? 7.553 0.937 -19.518 1.00 95.88 108 TYR A N 1
ATOM 880 C CA . TYR A 1 108 ? 7.631 1.450 -18.154 1.00 95.88 108 TYR A CA 1
ATOM 881 C C . TYR A 1 108 ? 7.508 0.313 -17.132 1.00 95.88 108 TYR A C 1
ATOM 883 O O . TYR A 1 108 ? 8.331 0.218 -16.222 1.00 95.88 108 TYR A O 1
ATOM 891 N N . LYS A 1 109 ? 6.546 -0.602 -17.330 1.00 97.50 109 LYS A N 1
ATOM 892 C CA . LYS A 1 109 ? 6.385 -1.804 -16.493 1.00 97.50 109 LYS A CA 1
ATOM 893 C C . LYS A 1 109 ? 7.675 -2.640 -16.482 1.00 97.50 109 LYS A C 1
ATOM 895 O O . LYS A 1 109 ? 8.143 -3.012 -15.411 1.00 97.50 109 LYS A O 1
ATOM 900 N N . LEU A 1 110 ? 8.293 -2.865 -17.646 1.00 97.81 110 LEU A N 1
ATOM 901 C CA . LEU A 1 110 ? 9.549 -3.615 -17.773 1.00 97.81 110 LEU A CA 1
ATOM 902 C C . LEU A 1 110 ? 10.722 -2.919 -17.068 1.00 97.81 110 LEU A C 1
ATOM 904 O O . LEU A 1 110 ? 11.467 -3.565 -16.332 1.00 97.81 110 LEU A O 1
ATOM 908 N N . LYS A 1 111 ? 10.858 -1.598 -17.243 1.00 97.75 111 LYS A N 1
ATOM 909 C CA . LYS A 1 111 ? 11.870 -0.800 -16.537 1.00 97.75 111 LYS A CA 1
ATOM 910 C C . LYS A 1 111 ? 11.745 -0.968 -15.020 1.00 97.75 111 LYS A C 1
ATOM 912 O O . LYS A 1 111 ? 12.745 -1.198 -14.349 1.00 97.75 111 LYS A O 1
ATOM 917 N N . LYS A 1 112 ? 10.522 -0.921 -14.491 1.00 97.50 112 LYS A N 1
ATOM 918 C CA . LYS A 1 112 ? 10.263 -1.053 -13.052 1.00 97.50 112 LYS A CA 1
ATOM 919 C C . LYS A 1 112 ? 10.564 -2.445 -12.504 1.00 97.50 112 LYS A C 1
ATOM 921 O O . LYS A 1 112 ? 11.076 -2.556 -11.397 1.00 97.50 112 LYS A O 1
ATOM 926 N N . VAL A 1 113 ? 10.337 -3.498 -13.292 1.00 97.94 113 VAL A N 1
ATOM 927 C CA . VAL A 1 113 ? 10.793 -4.854 -12.937 1.00 97.94 113 VAL A CA 1
ATOM 928 C C . VAL A 1 113 ? 12.318 -4.908 -12.830 1.00 97.94 113 VAL A C 1
ATOM 930 O O . VAL A 1 113 ? 12.838 -5.476 -11.873 1.00 97.94 113 VAL A O 1
ATOM 933 N N . TYR A 1 114 ? 13.043 -4.299 -13.772 1.00 97.75 114 TYR A N 1
ATOM 934 C CA . TYR A 1 114 ? 14.504 -4.258 -13.714 1.00 97.75 114 TYR A CA 1
ATOM 935 C C . TYR A 1 114 ? 15.013 -3.493 -12.484 1.00 97.75 114 TYR A C 1
ATOM 937 O O . TYR A 1 114 ? 15.871 -4.007 -11.771 1.00 97.75 114 TYR A O 1
ATOM 945 N N . GLU A 1 115 ? 14.464 -2.306 -12.205 1.00 96.81 115 GLU A N 1
ATOM 946 C CA . GLU A 1 115 ? 14.805 -1.505 -11.017 1.00 96.81 115 GLU A CA 1
ATOM 947 C C . GLU A 1 115 ? 14.589 -2.295 -9.719 1.00 96.81 115 GLU A C 1
ATOM 949 O O . GLU A 1 115 ? 15.480 -2.349 -8.876 1.00 96.81 115 GLU A O 1
ATOM 954 N N . SER A 1 116 ? 13.451 -2.979 -9.610 1.00 96.25 116 SER A N 1
ATOM 955 C CA . SER A 1 116 ? 13.091 -3.822 -8.469 1.00 96.25 116 SER A CA 1
ATOM 956 C C . SER A 1 116 ? 14.084 -4.983 -8.267 1.00 96.25 116 SER A C 1
ATOM 958 O O . SER A 1 116 ? 14.623 -5.176 -7.177 1.00 96.25 116 SER A O 1
ATOM 960 N N . ILE A 1 117 ? 14.477 -5.681 -9.344 1.00 95.94 117 ILE A N 1
ATOM 961 C CA . ILE A 1 117 ? 15.518 -6.726 -9.282 1.00 95.94 117 ILE A CA 1
ATOM 962 C C . ILE A 1 117 ? 16.862 -6.162 -8.795 1.00 95.94 117 ILE A C 1
ATOM 964 O O . ILE A 1 117 ? 17.547 -6.817 -8.009 1.00 95.94 117 ILE A O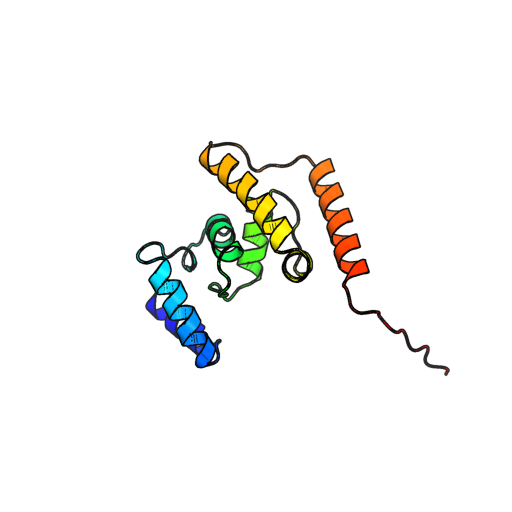 1
ATOM 968 N N . GLN A 1 118 ? 17.262 -4.972 -9.253 1.00 96.00 118 GLN A N 1
ATOM 969 C CA . GLN A 1 118 ? 18.502 -4.339 -8.789 1.00 96.00 118 GLN A CA 1
ATOM 970 C C . GLN A 1 118 ? 18.412 -3.946 -7.311 1.00 96.00 118 GLN A C 1
ATOM 972 O O . GLN A 1 118 ? 19.354 -4.185 -6.559 1.00 96.00 118 GLN A O 1
ATOM 977 N N . LEU A 1 119 ? 17.268 -3.412 -6.877 1.00 94.44 119 LEU A N 1
ATOM 978 C CA . LEU A 1 119 ? 17.011 -3.083 -5.478 1.00 94.44 119 LEU A CA 1
ATOM 979 C C . LEU A 1 119 ? 17.167 -4.320 -4.583 1.00 94.44 119 LEU A C 1
ATOM 981 O O . LEU A 1 119 ? 17.859 -4.253 -3.566 1.00 94.44 119 LEU A O 1
ATOM 985 N N . LEU A 1 120 ? 16.600 -5.459 -4.996 1.00 93.25 120 LEU A N 1
ATOM 986 C CA . LEU A 1 120 ? 16.746 -6.727 -4.282 1.00 93.25 120 LEU A CA 1
ATOM 987 C C . LEU A 1 120 ? 18.194 -7.228 -4.262 1.00 93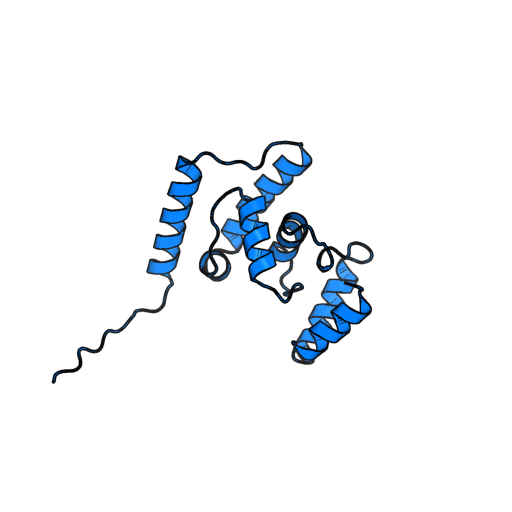.25 120 LEU A C 1
ATOM 989 O O . LEU A 1 120 ? 18.649 -7.696 -3.227 1.00 93.25 120 LEU A O 1
ATOM 993 N N . LYS A 1 121 ? 18.933 -7.132 -5.373 1.00 91.81 121 LYS A N 1
ATOM 994 C CA . LYS A 1 121 ? 20.344 -7.554 -5.421 1.00 91.81 121 LYS A CA 1
ATOM 995 C C . LYS A 1 121 ? 21.244 -6.719 -4.513 1.00 91.81 121 LYS A C 1
ATOM 997 O O . LYS A 1 121 ? 22.162 -7.266 -3.918 1.00 91.81 121 LYS A O 1
ATOM 1002 N N . ASN A 1 122 ? 20.973 -5.420 -4.409 1.00 92.19 122 ASN A N 1
ATOM 1003 C CA . ASN A 1 122 ? 21.819 -4.490 -3.663 1.00 92.19 122 ASN A CA 1
ATOM 1004 C C . ASN A 1 122 ? 21.535 -4.480 -2.153 1.00 92.19 122 ASN A C 1
ATOM 1006 O O . ASN A 1 122 ? 22.391 -4.048 -1.389 1.00 92.19 122 ASN A O 1
ATOM 1010 N N . ASN A 1 123 ? 20.344 -4.916 -1.726 1.00 91.00 123 ASN A N 1
ATOM 1011 C CA . ASN A 1 123 ? 19.905 -4.853 -0.322 1.00 91.00 123 ASN A CA 1
ATOM 1012 C C . ASN A 1 123 ? 19.500 -6.217 0.259 1.00 91.00 123 ASN A C 1
ATOM 1014 O O . ASN A 1 123 ? 19.219 -6.331 1.453 1.00 91.00 123 ASN A O 1
ATOM 1018 N N . GLY A 1 124 ? 19.411 -7.249 -0.580 1.00 80.19 124 GLY A N 1
ATOM 1019 C CA . GLY A 1 124 ? 19.103 -8.606 -0.160 1.00 80.19 124 GLY A CA 1
ATOM 1020 C C . GLY A 1 124 ? 20.256 -9.237 0.626 1.00 80.19 124 GLY A C 1
ATOM 1021 O O . GLY A 1 124 ? 21.400 -8.795 0.517 1.00 80.19 124 GLY A O 1
ATOM 1022 N N . PRO A 1 125 ? 19.974 -10.279 1.423 1.00 77.12 125 PRO A N 1
ATOM 1023 C CA . PRO A 1 125 ? 21.016 -10.994 2.144 1.00 77.12 125 PRO A CA 1
ATOM 1024 C C . PRO A 1 125 ? 22.011 -11.618 1.160 1.00 77.12 125 PRO A C 1
ATOM 1026 O O . PRO A 1 125 ? 21.609 -12.248 0.178 1.00 77.12 125 PRO A O 1
ATOM 1029 N N . GLU A 1 126 ? 23.307 -11.487 1.449 1.00 71.75 126 GLU A N 1
ATOM 1030 C CA . GLU A 1 126 ? 24.334 -12.243 0.739 1.00 71.75 126 GLU A CA 1
ATOM 1031 C C . GLU A 1 126 ? 24.100 -13.737 0.983 1.00 71.75 126 GLU A C 1
ATOM 1033 O O . GLU A 1 126 ? 24.175 -14.234 2.110 1.00 71.75 126 GLU A O 1
ATOM 1038 N N . VAL A 1 127 ? 23.781 -14.470 -0.082 1.00 66.62 127 VAL A N 1
ATOM 1039 C CA . VAL A 1 127 ? 23.682 -15.926 -0.016 1.00 66.62 127 VAL A CA 1
ATOM 1040 C C . VAL A 1 127 ? 25.106 -16.471 0.012 1.00 66.62 127 VAL A C 1
ATOM 1042 O O . VAL A 1 127 ? 25.729 -16.659 -1.031 1.00 66.62 127 VAL A O 1
ATOM 1045 N N . ILE A 1 128 ? 25.634 -16.714 1.213 1.00 61.00 128 ILE A N 1
ATOM 1046 C CA . ILE A 1 128 ? 26.885 -17.455 1.384 1.00 61.00 128 ILE A CA 1
ATOM 1047 C C . ILE A 1 128 ? 26.583 -18.917 1.062 1.00 61.00 128 ILE A C 1
ATOM 1049 O O . ILE A 1 128 ? 26.102 -19.673 1.909 1.00 61.00 128 ILE A O 1
ATOM 1053 N N . VAL A 1 129 ? 26.848 -19.316 -0.180 1.00 63.47 129 VAL A N 1
ATOM 1054 C CA . VAL A 1 129 ? 26.881 -20.730 -0.548 1.00 63.47 129 VAL A CA 1
ATOM 1055 C C . VAL A 1 129 ? 28.141 -21.305 0.088 1.00 63.47 129 VAL A C 1
ATOM 1057 O O . VAL A 1 129 ? 29.246 -21.097 -0.403 1.00 63.47 129 VAL A O 1
ATOM 1060 N N . LYS A 1 130 ? 27.992 -21.975 1.233 1.00 58.94 130 LYS A N 1
ATOM 1061 C CA . LYS A 1 130 ? 29.052 -22.853 1.726 1.00 58.94 130 LYS A CA 1
ATOM 1062 C C . LYS A 1 130 ? 29.065 -24.062 0.805 1.00 58.94 130 LYS A C 1
ATOM 1064 O O . LYS A 1 130 ? 28.128 -24.855 0.844 1.00 58.94 130 LYS A O 1
ATOM 1069 N N . GLU A 1 131 ? 30.086 -24.161 -0.036 1.00 58.84 131 GLU A N 1
ATOM 1070 C CA . GLU A 1 131 ? 30.404 -25.415 -0.706 1.00 58.84 131 GLU A CA 1
ATOM 1071 C C . GLU A 1 131 ? 30.644 -26.452 0.395 1.00 58.84 131 GLU A C 1
ATOM 1073 O O . GLU A 1 131 ? 31.540 -26.310 1.227 1.00 58.84 131 GLU A O 1
ATOM 1078 N N . THR A 1 132 ? 29.753 -27.433 0.489 1.00 60.03 132 THR A N 1
ATOM 1079 C CA . THR A 1 132 ? 30.017 -28.640 1.261 1.00 60.03 132 THR A CA 1
ATOM 1080 C C . THR A 1 132 ? 31.022 -29.440 0.449 1.00 60.03 132 THR A C 1
ATOM 1082 O O . THR A 1 132 ? 30.666 -29.982 -0.595 1.00 60.03 132 THR A O 1
ATOM 1085 N N . GLU A 1 133 ? 32.281 -29.436 0.884 1.00 55.41 133 GLU A N 1
ATOM 1086 C CA . GLU A 1 133 ? 33.264 -30.420 0.435 1.00 55.41 133 GLU A CA 1
ATOM 1087 C C . GLU A 1 133 ? 32.783 -31.798 0.917 1.00 55.41 133 GLU A C 1
ATOM 1089 O O . GLU A 1 133 ? 32.700 -32.035 2.126 1.00 55.41 133 GLU A O 1
ATOM 1094 N N . ASP A 1 134 ? 32.385 -32.644 -0.037 1.00 60.25 134 ASP A N 1
ATOM 1095 C CA . ASP A 1 134 ? 32.146 -34.083 0.148 1.00 60.25 134 ASP A CA 1
ATOM 1096 C C . ASP A 1 134 ? 33.476 -34.854 0.247 1.00 60.25 134 ASP A C 1
ATOM 1098 O O . ASP A 1 134 ? 34.422 -34.518 -0.509 1.00 60.25 134 ASP A O 1
#

Radius of gyration: 17.9 Å; chains: 1; bounding box: 51×48×45 Å

Foldseek 3Di:
DDPVVLLVVVVVVDDPVLSVVLVVLCVVCPPPPLLPDPQLLSVLLPCLVDPRNSHPDVVSNQVNLCQLQQAHDDPVCVVQPSVVSVVSNVVSVVCVVVVHDNHDDPVVNVVVVVVSVVSCVVPPDDPPPDPDDD

pLDDT: mean 90.76, std 9.19, range [55.41, 97.94]

Sequence (134 aa):
MKEKEYHDKMSRLLPKDRQETLLSAMEKYGDNKWWLSENPVIIARYQLFENTCMVPDIGKILVGLQKLLGRPVYHHDLAFDVEGLREEAKVAIWKLEGGESLETPFNYKLKKVYESIQLLKNNGPEVIVKETED